Protein AF-A0A523ZH17-F1 (afdb_monomer_lite)

pLDDT: mean 76.17, std 12.64, range [36.97, 91.25]

Sequence (134 aa):
MILDIKPLEKNSLICIEVRRHRGCPIKLEDGCEVKPGDPVIKLHFNDAWIAERLQSSSGSGLRGFPLGLFYYFKDGLQLLATEVADGKYGSIVAVYGWTAFHAHARRLGFQVIDLPNTLRIKLARLHIAALMQS

Structure (mmCIF, N/CA/C/O backbone):
data_AF-A0A523ZH17-F1
#
_entry.id   AF-A0A523ZH17-F1
#
loop_
_atom_site.group_PDB
_atom_site.id
_atom_site.type_symbol
_atom_site.label_atom_id
_atom_site.label_alt_id
_atom_site.label_comp_id
_atom_site.label_asym_id
_atom_site.label_entity_id
_atom_site.label_seq_id
_atom_site.pdbx_PDB_ins_code
_atom_site.Cartn_x
_atom_site.Cartn_y
_atom_site.Cartn_z
_atom_site.occupancy
_atom_site.B_iso_or_equiv
_atom_site.auth_seq_id
_atom_site.auth_comp_id
_atom_site.auth_asym_id
_atom_site.auth_atom_id
_atom_site.pdbx_PDB_model_num
ATOM 1 N N . MET A 1 1 ? 7.456 -8.005 16.396 1.00 36.97 1 MET A N 1
ATOM 2 C CA . MET A 1 1 ? 7.462 -8.790 15.151 1.00 36.97 1 MET A CA 1
ATOM 3 C C . MET A 1 1 ? 7.391 -7.798 14.003 1.00 36.97 1 MET A C 1
ATOM 5 O O . MET A 1 1 ? 6.342 -7.201 13.800 1.00 36.97 1 MET A O 1
ATOM 9 N N . ILE A 1 2 ? 8.541 -7.486 13.410 1.00 40.88 2 ILE A N 1
ATOM 10 C CA . ILE A 1 2 ? 8.648 -6.648 12.210 1.00 40.88 2 ILE A CA 1
ATOM 11 C C . ILE A 1 2 ? 8.449 -7.631 11.062 1.00 40.88 2 ILE A C 1
ATOM 13 O O . ILE A 1 2 ? 9.197 -8.600 10.966 1.00 40.88 2 ILE A O 1
ATOM 17 N N . LEU A 1 3 ? 7.362 -7.476 10.316 1.00 53.88 3 LEU A N 1
ATOM 18 C CA . LEU A 1 3 ? 7.078 -8.329 9.171 1.00 53.88 3 LEU A CA 1
ATOM 19 C C . LEU A 1 3 ? 7.879 -7.781 7.992 1.00 53.88 3 LEU A C 1
ATOM 21 O O . LEU A 1 3 ? 7.892 -6.581 7.742 1.00 53.88 3 LEU A O 1
ATOM 25 N N . ASP A 1 4 ? 8.619 -8.685 7.366 1.00 69.62 4 ASP A N 1
ATOM 26 C CA . ASP A 1 4 ? 9.564 -8.440 6.284 1.00 69.62 4 ASP A CA 1
ATOM 27 C C . ASP A 1 4 ? 8.884 -7.726 5.102 1.00 69.62 4 ASP A C 1
ATOM 29 O O . ASP A 1 4 ? 7.763 -8.086 4.727 1.00 69.62 4 ASP A O 1
ATOM 33 N N . ILE A 1 5 ? 9.541 -6.710 4.533 1.00 78.50 5 ILE A N 1
ATOM 34 C CA . ILE A 1 5 ? 9.043 -6.018 3.338 1.00 78.50 5 ILE A CA 1
ATOM 35 C C . ILE A 1 5 ? 9.240 -6.977 2.170 1.00 78.50 5 ILE A C 1
ATOM 37 O O . ILE A 1 5 ? 10.373 -7.286 1.804 1.00 78.50 5 ILE A O 1
ATOM 41 N N . LYS A 1 6 ? 8.144 -7.448 1.576 1.00 82.75 6 LYS A N 1
ATOM 42 C CA . LYS A 1 6 ? 8.200 -8.426 0.487 1.00 82.75 6 LYS A CA 1
ATOM 43 C C . LYS A 1 6 ? 7.723 -7.808 -0.817 1.00 82.75 6 LYS A C 1
ATOM 45 O O . LYS A 1 6 ? 6.712 -7.104 -0.813 1.00 82.75 6 LYS A O 1
ATOM 50 N N . PRO A 1 7 ? 8.408 -8.064 -1.940 1.00 80.75 7 PRO A N 1
ATOM 51 C CA . PRO A 1 7 ? 7.870 -7.690 -3.235 1.00 80.75 7 PRO A CA 1
ATOM 52 C C . PRO A 1 7 ? 6.578 -8.482 -3.476 1.00 80.75 7 PRO A C 1
ATOM 54 O O . PRO A 1 7 ? 6.503 -9.661 -3.123 1.00 80.75 7 PRO A O 1
ATOM 57 N N . LEU A 1 8 ? 5.557 -7.831 -4.043 1.00 80.62 8 LEU A N 1
ATOM 58 C CA . LEU A 1 8 ? 4.270 -8.482 -4.320 1.00 80.62 8 LEU A CA 1
ATOM 59 C C . LEU A 1 8 ? 4.449 -9.688 -5.260 1.00 80.62 8 LEU A C 1
ATOM 61 O O . LEU A 1 8 ? 3.888 -10.755 -5.032 1.00 80.62 8 LEU A O 1
ATOM 65 N N . GLU A 1 9 ? 5.327 -9.525 -6.247 1.00 80.06 9 GLU A N 1
ATOM 66 C CA . GLU A 1 9 ? 5.881 -10.575 -7.100 1.00 80.06 9 GLU A CA 1
ATOM 67 C C . GLU A 1 9 ? 7.353 -10.286 -7.389 1.00 80.06 9 GLU A C 1
ATOM 69 O O . GLU A 1 9 ? 7.802 -9.148 -7.246 1.00 80.06 9 GLU A O 1
ATOM 74 N N . LYS A 1 10 ? 8.090 -11.289 -7.889 1.00 68.00 10 LYS A N 1
ATOM 75 C CA . LYS A 1 10 ? 9.523 -11.179 -8.228 1.00 68.00 10 LYS A CA 1
ATOM 76 C C . LYS A 1 10 ? 9.882 -9.937 -9.057 1.00 68.00 10 LYS A C 1
ATOM 78 O O . LYS A 1 10 ? 10.993 -9.446 -8.913 1.00 68.00 10 LYS A O 1
ATOM 83 N N . ASN A 1 11 ? 8.961 -9.430 -9.881 1.00 68.75 11 ASN A N 1
ATOM 84 C CA . ASN A 1 11 ? 9.194 -8.294 -10.775 1.00 68.75 11 ASN A CA 1
ATOM 85 C C . ASN A 1 11 ? 8.196 -7.136 -10.593 1.00 68.75 11 ASN A C 1
ATOM 87 O O . ASN A 1 11 ? 7.900 -6.417 -11.549 1.00 68.75 11 ASN A O 1
ATOM 91 N N . SER A 1 12 ? 7.665 -6.965 -9.380 1.00 75.56 12 SER A N 1
ATOM 92 C CA . SER A 1 12 ? 6.701 -5.908 -9.064 1.00 75.56 12 SER A CA 1
ATOM 93 C C . SER A 1 12 ? 7.360 -4.604 -8.605 1.00 75.56 12 SER A C 1
ATOM 95 O O . SER A 1 12 ? 8.270 -4.599 -7.773 1.00 75.56 12 SER A O 1
ATOM 97 N N . LEU A 1 13 ? 6.809 -3.483 -9.084 1.00 81.19 13 LEU A N 1
ATOM 98 C CA . LEU A 1 13 ? 7.112 -2.127 -8.606 1.00 81.19 13 LEU A CA 1
ATOM 99 C C . LEU A 1 13 ? 6.701 -1.923 -7.134 1.00 81.19 13 LEU A C 1
ATOM 101 O O . LEU A 1 13 ? 7.243 -1.054 -6.451 1.00 81.19 13 LEU A O 1
ATOM 105 N N . ILE A 1 14 ? 5.729 -2.704 -6.656 1.00 85.06 14 ILE A N 1
ATOM 106 C CA . ILE A 1 14 ? 5.153 -2.591 -5.317 1.00 85.06 14 ILE A CA 1
ATOM 107 C C . ILE A 1 14 ? 5.738 -3.664 -4.401 1.00 85.06 14 ILE A C 1
ATOM 109 O O . ILE A 1 14 ? 5.684 -4.862 -4.688 1.00 85.06 14 ILE A O 1
ATOM 113 N N . CYS A 1 15 ? 6.219 -3.212 -3.251 1.00 87.00 15 CYS A N 1
ATOM 114 C CA . CYS A 1 15 ? 6.488 -4.041 -2.092 1.00 87.00 15 CYS A CA 1
ATOM 115 C C . CYS A 1 15 ? 5.390 -3.841 -1.046 1.00 87.00 15 CYS A C 1
ATOM 117 O O . CYS A 1 15 ? 4.851 -2.744 -0.882 1.00 87.00 15 CYS A O 1
ATOM 119 N N . ILE A 1 16 ? 5.075 -4.906 -0.321 1.00 89.12 16 ILE A N 1
ATOM 120 C CA . ILE A 1 16 ? 4.067 -4.918 0.729 1.00 89.12 16 ILE A CA 1
ATOM 121 C C . ILE A 1 16 ? 4.693 -5.289 2.070 1.00 89.12 16 ILE A C 1
ATOM 123 O O . ILE A 1 16 ? 5.557 -6.159 2.173 1.00 89.12 16 ILE A O 1
ATOM 127 N N . GLU A 1 17 ? 4.219 -4.626 3.115 1.00 90.06 17 GLU A N 1
ATOM 128 C CA . GLU A 1 17 ? 4.535 -4.933 4.505 1.00 90.06 17 GLU A CA 1
ATOM 129 C C . GLU A 1 17 ? 3.208 -5.128 5.245 1.00 90.06 17 GLU A C 1
ATOM 131 O O . GLU A 1 17 ? 2.470 -4.169 5.488 1.00 90.06 17 GLU A O 1
ATOM 136 N N . VAL A 1 18 ? 2.871 -6.372 5.589 1.00 89.25 18 VAL A N 1
ATOM 137 C CA . VAL A 1 18 ? 1.704 -6.656 6.438 1.00 89.25 18 VAL A CA 1
ATOM 138 C C . VAL A 1 18 ? 2.080 -6.317 7.869 1.00 89.25 18 VAL A C 1
ATOM 140 O O . VAL A 1 18 ? 3.082 -6.804 8.371 1.00 89.25 18 VAL A O 1
ATOM 143 N N . ARG A 1 19 ? 1.298 -5.504 8.569 1.00 90.12 19 ARG A N 1
ATOM 144 C CA . ARG A 1 19 ? 1.607 -5.114 9.949 1.00 90.12 19 ARG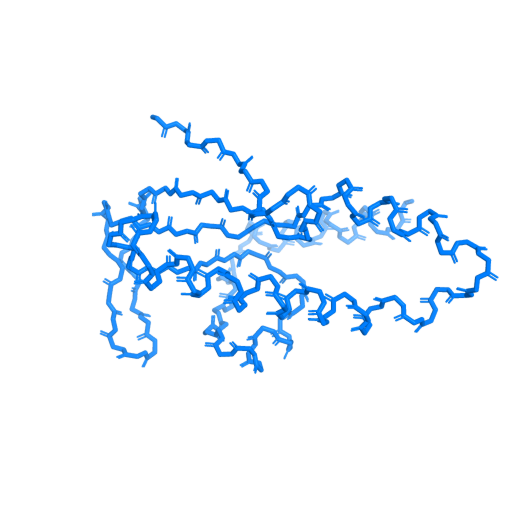 A CA 1
ATOM 145 C C . ARG A 1 19 ? 0.345 -4.812 10.732 1.00 90.12 19 ARG A C 1
ATOM 147 O O . ARG A 1 19 ? -0.726 -4.673 10.166 1.00 90.12 19 ARG A O 1
ATOM 154 N N . ARG A 1 20 ? 0.465 -4.687 12.052 1.00 89.62 20 ARG A N 1
ATOM 155 C CA . ARG A 1 20 ? -0.648 -4.218 12.887 1.00 89.62 20 ARG A CA 1
ATOM 156 C C . ARG A 1 20 ? -0.590 -2.709 13.039 1.00 89.62 20 ARG A C 1
ATOM 158 O O . ARG A 1 20 ? 0.482 -2.165 13.322 1.00 89.62 20 ARG A O 1
ATOM 165 N N . HIS A 1 21 ? -1.728 -2.045 12.877 1.00 88.44 21 HIS A N 1
ATOM 166 C CA . HIS A 1 21 ? -1.866 -0.624 13.158 1.00 88.44 21 HIS A CA 1
ATOM 167 C C . HIS A 1 21 ? -1.560 -0.363 14.634 1.00 88.44 21 HIS A C 1
ATOM 169 O O . HIS A 1 21 ? -2.004 -1.094 15.513 1.00 88.44 21 HIS A O 1
ATOM 175 N N . ARG A 1 22 ? -0.753 0.656 14.920 1.00 83.81 22 ARG A N 1
ATOM 176 C CA . ARG A 1 22 ? -0.366 1.039 16.293 1.00 83.81 22 ARG A CA 1
ATOM 177 C C . ARG A 1 22 ? -0.661 2.505 16.602 1.00 83.81 22 ARG A C 1
ATOM 179 O O . ARG A 1 22 ? -0.349 2.965 17.694 1.00 83.81 22 ARG A O 1
ATOM 186 N N . GLY A 1 23 ? -1.176 3.248 15.623 1.00 81.19 23 GLY A N 1
ATOM 187 C CA . GLY A 1 23 ? -1.494 4.664 15.775 1.00 81.19 23 GLY A CA 1
ATOM 188 C C . GLY A 1 23 ? -2.894 4.882 16.336 1.00 81.19 23 GLY A C 1
ATOM 189 O O . GLY A 1 23 ? -3.601 3.931 16.659 1.00 81.19 23 GLY A O 1
ATOM 190 N N . CYS A 1 24 ? -3.301 6.147 16.409 1.00 83.50 24 CYS A N 1
ATOM 191 C CA . CYS A 1 24 ? -4.679 6.509 16.729 1.00 83.50 24 CYS A CA 1
ATOM 192 C C . CYS A 1 24 ? -5.660 5.895 15.715 1.00 83.50 24 CYS A C 1
ATOM 194 O O . CYS A 1 24 ? -5.264 5.684 14.563 1.00 83.50 24 CYS A O 1
ATOM 196 N N . PRO A 1 25 ? -6.919 5.635 16.107 1.00 86.44 25 PRO A N 1
ATOM 197 C CA . PRO A 1 25 ? -7.946 5.198 15.174 1.00 86.44 25 PRO A CA 1
ATOM 198 C C . PRO A 1 25 ? -8.069 6.149 13.980 1.00 86.44 25 PRO A C 1
ATOM 200 O O . PRO A 1 25 ? -8.037 7.370 14.153 1.00 86.44 25 PRO A O 1
ATOM 203 N N . ILE A 1 26 ? -8.188 5.591 12.777 1.00 86.25 26 ILE A N 1
ATOM 204 C CA . ILE A 1 26 ? -8.337 6.358 11.536 1.00 86.25 26 ILE A CA 1
ATOM 205 C C . ILE A 1 26 ? -9.692 6.011 10.936 1.00 86.25 26 ILE A C 1
ATOM 207 O O . ILE A 1 26 ? -9.943 4.849 10.625 1.00 86.25 26 ILE A O 1
ATOM 211 N N . LYS A 1 27 ? -10.550 7.019 10.760 1.00 87.19 27 LYS A N 1
ATOM 212 C CA . LYS A 1 27 ? -11.804 6.871 10.018 1.00 87.19 27 LYS A CA 1
ATOM 213 C C . LYS A 1 27 ? -11.549 7.083 8.534 1.00 87.19 27 LYS A C 1
ATOM 215 O O . LYS A 1 27 ? -10.984 8.105 8.141 1.00 87.19 27 LYS A O 1
ATOM 220 N N . LEU A 1 28 ? -11.960 6.103 7.748 1.00 85.88 28 LEU A N 1
ATOM 221 C CA . LEU A 1 28 ? -11.895 6.115 6.300 1.00 85.88 28 LEU A CA 1
ATOM 222 C C . LEU A 1 28 ? -13.181 6.723 5.717 1.00 85.88 28 LEU A C 1
ATOM 224 O O . LEU A 1 28 ? -14.220 6.777 6.379 1.00 85.88 28 LEU A O 1
ATOM 228 N N . GLU A 1 29 ? -13.101 7.227 4.486 1.00 83.25 29 GLU A N 1
ATOM 229 C CA . GLU A 1 29 ? -14.226 7.867 3.783 1.00 83.25 29 GLU A CA 1
ATOM 230 C C . GLU A 1 29 ? -15.401 6.914 3.516 1.00 83.25 29 GLU A C 1
ATOM 232 O O . GLU A 1 29 ? -16.542 7.361 3.429 1.00 83.25 29 GLU A O 1
ATOM 237 N N . ASP A 1 30 ? -15.142 5.610 3.439 1.00 81.19 30 ASP A N 1
ATOM 238 C CA . ASP A 1 30 ? -16.149 4.552 3.291 1.00 81.19 30 ASP A CA 1
ATOM 239 C C . ASP A 1 30 ? -16.899 4.230 4.602 1.00 81.19 30 ASP A C 1
ATOM 241 O O . ASP A 1 30 ? -17.794 3.387 4.620 1.00 81.19 30 ASP A O 1
ATOM 245 N N . GLY A 1 31 ? -16.555 4.910 5.702 1.00 81.94 31 GLY A N 1
ATOM 246 C CA . GLY A 1 31 ? -17.116 4.677 7.030 1.00 81.94 31 GLY A CA 1
ATOM 247 C C . GLY A 1 31 ? -16.396 3.589 7.830 1.00 81.94 31 GLY A C 1
ATOM 248 O O . GLY A 1 31 ? -16.734 3.389 9.000 1.00 81.94 31 GLY A O 1
ATOM 249 N N . CYS A 1 32 ? -15.388 2.923 7.256 1.00 84.75 32 CYS A N 1
ATOM 250 C CA . CYS A 1 32 ? -14.549 1.979 7.984 1.00 84.75 32 CYS A CA 1
ATOM 251 C C . CYS A 1 32 ? -13.671 2.708 9.009 1.00 84.75 32 CYS A C 1
ATOM 253 O O . CYS A 1 32 ? -13.256 3.855 8.829 1.00 84.75 32 CYS A O 1
ATOM 255 N N . GLU A 1 33 ? -13.350 2.028 10.106 1.00 89.88 33 GLU A N 1
ATOM 256 C CA . GLU A 1 33 ? -12.456 2.549 11.137 1.00 89.88 33 GLU A CA 1
ATOM 257 C C . GLU A 1 33 ? -11.304 1.574 11.354 1.00 89.88 33 GLU A C 1
ATOM 259 O O . GLU A 1 33 ? -11.520 0.425 11.730 1.00 89.88 33 GLU A O 1
ATOM 264 N N . VAL A 1 34 ? -10.078 2.053 11.149 1.00 89.75 34 VAL A N 1
ATOM 265 C CA . VAL A 1 34 ? -8.856 1.299 11.431 1.00 89.75 34 VAL A CA 1
ATOM 266 C C . VAL A 1 34 ? -8.476 1.533 12.885 1.00 89.75 34 VAL A C 1
ATOM 268 O O . VAL A 1 34 ? -8.075 2.640 13.251 1.00 89.75 34 VAL A O 1
ATOM 271 N N . LYS A 1 35 ? -8.574 0.501 13.719 1.00 91.25 35 LYS A N 1
ATOM 272 C CA . LYS A 1 35 ? -8.299 0.556 15.157 1.00 91.25 35 LYS A CA 1
ATOM 273 C C . LYS A 1 35 ? -6.886 0.069 15.488 1.00 91.25 35 LYS A C 1
ATOM 275 O O . LYS A 1 35 ? -6.269 -0.672 14.720 1.00 91.25 35 LYS A O 1
ATOM 280 N N . PRO A 1 36 ? -6.325 0.483 16.638 1.00 90.88 36 PRO A N 1
ATOM 281 C CA . PRO A 1 36 ? -5.068 -0.073 17.119 1.00 90.88 36 PRO A CA 1
ATOM 282 C C . PRO A 1 36 ? -5.164 -1.601 17.239 1.00 90.88 36 PRO A C 1
ATOM 284 O O . PRO A 1 36 ? -6.059 -2.124 17.895 1.00 90.88 36 PRO A O 1
ATOM 287 N N . GLY A 1 37 ? -4.219 -2.312 16.631 1.00 87.81 37 GLY A N 1
ATOM 288 C CA . GLY A 1 37 ? -4.176 -3.772 16.577 1.00 87.81 37 GLY A CA 1
ATOM 289 C C . GLY A 1 37 ? -4.652 -4.366 15.253 1.00 87.81 37 GLY A C 1
ATOM 290 O O . GLY A 1 37 ? -4.255 -5.495 14.951 1.00 87.81 37 GLY A O 1
ATOM 291 N N . ASP A 1 38 ? -5.399 -3.609 14.447 1.00 90.75 38 ASP A N 1
ATOM 292 C CA . ASP A 1 38 ? -5.948 -4.107 13.188 1.00 90.75 38 ASP A CA 1
ATOM 293 C C . ASP A 1 3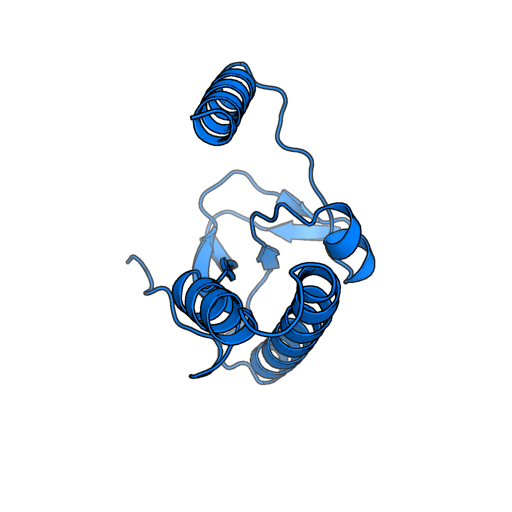8 ? -4.842 -4.419 12.174 1.00 90.75 38 ASP A C 1
ATOM 295 O O . ASP A 1 38 ? -3.856 -3.675 12.072 1.00 90.75 38 ASP A O 1
ATOM 299 N N . PRO A 1 39 ? -4.963 -5.522 11.420 1.00 90.62 39 PRO A N 1
ATOM 300 C CA . PRO A 1 39 ? -4.018 -5.854 10.370 1.00 90.62 39 PRO A CA 1
ATOM 301 C C . PRO A 1 39 ? -4.196 -4.903 9.179 1.00 90.62 39 PRO A C 1
ATOM 303 O O . PRO A 1 39 ? -5.283 -4.741 8.626 1.00 90.62 39 PRO A O 1
ATOM 306 N N . VAL A 1 40 ? -3.098 -4.279 8.776 1.00 91.00 40 VAL A N 1
ATOM 307 C CA . VAL A 1 40 ? -3.023 -3.321 7.676 1.00 91.00 40 VAL A CA 1
ATOM 308 C C . VAL A 1 40 ? -1.866 -3.679 6.755 1.00 91.00 40 VAL A C 1
ATOM 310 O O . VAL A 1 40 ? -0.838 -4.195 7.201 1.00 91.00 40 VAL A O 1
ATOM 313 N N . ILE A 1 41 ? -2.007 -3.371 5.472 1.00 90.31 41 ILE A N 1
ATOM 314 C CA . ILE A 1 41 ? -0.916 -3.486 4.504 1.00 90.31 41 ILE A CA 1
ATOM 315 C C . ILE A 1 41 ? -0.329 -2.105 4.275 1.00 90.31 41 ILE A C 1
ATOM 317 O O . ILE A 1 41 ? -1.037 -1.161 3.924 1.00 90.31 41 ILE A O 1
ATOM 321 N N . LYS A 1 42 ? 0.983 -1.995 4.449 1.00 90.12 42 LYS A N 1
ATOM 322 C CA . LYS A 1 42 ? 1.734 -0.814 4.061 1.00 90.12 42 LYS A CA 1
ATOM 323 C C . LYS A 1 42 ? 2.379 -1.039 2.695 1.00 90.12 42 LYS A C 1
ATOM 325 O O . LYS A 1 42 ? 3.103 -2.012 2.498 1.00 90.12 42 LYS A O 1
ATOM 330 N N . LEU A 1 43 ? 2.118 -0.123 1.772 1.00 89.62 43 LEU A N 1
ATOM 331 C CA . LEU A 1 43 ? 2.703 -0.099 0.439 1.00 89.62 43 LEU A CA 1
ATOM 332 C C . LEU A 1 43 ? 4.055 0.606 0.455 1.00 89.62 43 LEU A C 1
ATOM 334 O O . LEU A 1 43 ? 4.224 1.668 1.061 1.00 89.62 43 LEU A O 1
ATOM 338 N N . HIS A 1 44 ? 4.989 0.011 -0.268 1.00 85.06 44 HIS A N 1
ATOM 339 C CA . HIS A 1 44 ? 6.333 0.502 -0.508 1.00 85.06 44 HIS A CA 1
ATOM 340 C C . HIS A 1 44 ? 6.631 0.450 -2.005 1.00 85.06 44 HIS A C 1
ATOM 342 O O . HIS A 1 44 ? 6.159 -0.443 -2.707 1.00 85.06 44 HIS A O 1
ATOM 348 N N . PHE A 1 45 ? 7.437 1.390 -2.489 1.00 82.06 45 PHE A N 1
ATOM 349 C CA . PHE A 1 45 ? 8.011 1.294 -3.824 1.00 82.06 45 PHE A CA 1
ATOM 350 C C . PHE A 1 45 ? 9.290 0.463 -3.776 1.00 82.06 45 PHE A C 1
ATOM 352 O O . PHE A 1 45 ? 10.060 0.538 -2.819 1.00 82.06 45 PHE A O 1
ATOM 359 N N . ASN A 1 46 ? 9.490 -0.361 -4.799 1.00 81.62 46 ASN A N 1
ATOM 360 C CA . ASN A 1 46 ? 10.707 -1.133 -4.966 1.00 81.62 46 ASN A CA 1
ATOM 361 C C . ASN A 1 46 ? 11.773 -0.263 -5.644 1.00 81.62 46 ASN A C 1
ATOM 363 O O . ASN A 1 46 ? 11.844 -0.197 -6.872 1.00 81.62 46 ASN A O 1
ATOM 367 N N . ASP A 1 47 ? 12.596 0.406 -4.837 1.00 76.19 47 ASP A N 1
ATOM 368 C CA . ASP A 1 47 ? 13.644 1.309 -5.326 1.00 76.19 47 ASP A CA 1
ATOM 369 C C . ASP A 1 47 ? 14.634 0.601 -6.264 1.00 76.19 47 ASP A C 1
ATOM 371 O O . ASP A 1 47 ? 15.082 1.194 -7.245 1.00 76.19 47 ASP A O 1
ATOM 375 N N . ALA A 1 48 ? 14.924 -0.685 -6.022 1.00 76.19 48 ALA A N 1
ATOM 376 C CA . ALA A 1 48 ? 15.800 -1.480 -6.882 1.00 76.19 48 ALA A CA 1
ATOM 377 C C . ALA A 1 48 ? 15.187 -1.699 -8.275 1.00 76.19 48 ALA A C 1
ATOM 379 O O . ALA A 1 48 ? 15.864 -1.496 -9.282 1.00 76.19 48 ALA A O 1
ATOM 380 N N . TRP A 1 49 ? 13.893 -2.030 -8.343 1.00 80.81 49 TRP A N 1
ATOM 381 C CA . TRP A 1 49 ? 13.168 -2.174 -9.613 1.00 80.81 49 TRP A CA 1
ATOM 382 C C . TRP A 1 49 ? 13.103 -0.847 -10.380 1.00 80.81 49 TRP A C 1
ATOM 384 O O . TRP A 1 49 ? 13.295 -0.807 -11.596 1.00 80.81 49 TRP A O 1
ATOM 394 N N . ILE A 1 50 ? 12.862 0.263 -9.670 1.00 75.69 50 ILE A N 1
ATOM 395 C CA . ILE A 1 50 ? 12.829 1.603 -10.272 1.00 75.69 50 ILE A CA 1
ATOM 396 C C . ILE A 1 50 ? 14.205 1.961 -10.840 1.00 75.69 50 ILE A C 1
ATOM 398 O O . ILE A 1 50 ? 14.290 2.406 -11.986 1.00 75.69 50 ILE A O 1
ATOM 402 N N . ALA A 1 51 ? 15.274 1.747 -10.068 1.00 73.56 51 ALA A N 1
ATOM 403 C CA . ALA A 1 51 ? 16.639 2.047 -1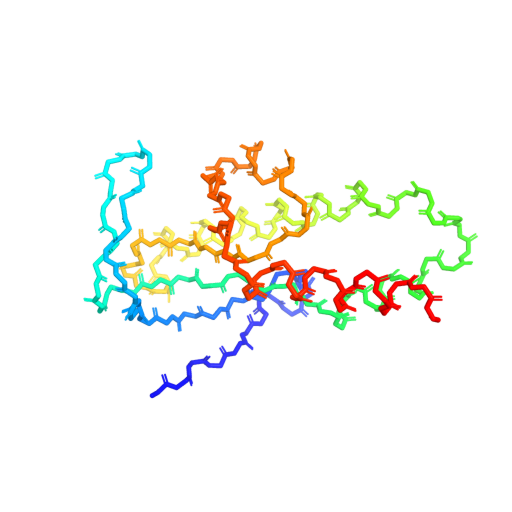0.483 1.00 73.56 51 ALA A CA 1
ATOM 404 C C . ALA A 1 51 ? 17.066 1.218 -11.704 1.00 73.56 51 ALA A C 1
ATOM 406 O O . ALA A 1 51 ? 17.633 1.773 -12.646 1.00 73.56 51 ALA A O 1
ATOM 407 N N . GLU A 1 52 ? 16.751 -0.079 -11.731 1.00 76.25 52 GLU A N 1
ATOM 408 C CA . GLU A 1 52 ? 17.036 -0.971 -12.862 1.00 76.25 52 GLU A CA 1
ATOM 409 C C . GLU A 1 52 ? 16.320 -0.514 -14.144 1.00 76.25 52 GLU A C 1
ATOM 411 O O . GLU A 1 52 ? 16.926 -0.408 -15.216 1.00 76.25 52 GLU A O 1
ATOM 416 N N . ARG A 1 53 ? 15.028 -0.180 -14.045 1.00 72.62 53 ARG A N 1
ATOM 417 C CA . ARG A 1 53 ? 14.232 0.284 -15.190 1.00 72.62 53 ARG A CA 1
ATOM 418 C C . ARG A 1 53 ? 14.662 1.660 -15.687 1.00 72.62 53 ARG A C 1
ATOM 420 O O . ARG A 1 53 ? 14.603 1.907 -16.893 1.00 72.62 53 ARG A O 1
ATOM 427 N N . LEU A 1 54 ? 15.113 2.535 -14.791 1.00 68.38 54 LEU A N 1
ATOM 428 C CA . LEU A 1 54 ? 15.646 3.844 -15.155 1.00 68.38 54 LEU A CA 1
ATOM 429 C C . LEU A 1 54 ? 16.984 3.711 -15.901 1.00 68.38 54 LEU A C 1
ATOM 431 O O . LEU A 1 54 ? 17.155 4.332 -16.947 1.00 68.38 54 LEU A O 1
ATOM 435 N N . GLN A 1 55 ? 17.884 2.839 -15.432 1.00 65.38 55 GLN A N 1
ATOM 436 C CA . GLN A 1 55 ? 19.164 2.547 -16.095 1.00 65.38 55 GLN A CA 1
ATOM 437 C C . GLN A 1 55 ? 18.976 1.884 -17.467 1.00 65.38 55 GLN A C 1
ATOM 439 O O . GLN A 1 55 ? 19.644 2.251 -18.435 1.00 65.38 55 GLN A O 1
ATOM 444 N N . SER A 1 56 ? 18.009 0.972 -17.584 1.00 60.16 56 SER A N 1
ATOM 445 C CA . SER A 1 56 ? 17.684 0.281 -18.842 1.00 60.16 56 SER A CA 1
ATOM 446 C C . SER A 1 56 ? 17.055 1.199 -19.902 1.00 60.16 56 SER A C 1
ATOM 448 O O . SER A 1 56 ? 17.056 0.869 -21.085 1.00 60.16 56 SER A O 1
ATOM 450 N N . SER A 1 57 ? 16.529 2.362 -19.502 1.00 57.25 57 SER A N 1
ATOM 451 C CA . SER A 1 57 ? 15.862 3.325 -20.395 1.00 57.25 57 SER A CA 1
ATOM 452 C C . SER A 1 57 ? 16.814 4.369 -21.003 1.00 57.25 57 SER A C 1
ATOM 454 O O . SER A 1 57 ? 16.367 5.272 -21.708 1.00 57.25 57 SER A O 1
ATOM 456 N N . SER A 1 58 ? 18.127 4.247 -20.778 1.00 52.12 58 SER A N 1
ATOM 457 C CA . SER A 1 58 ? 19.151 5.230 -21.180 1.00 52.12 58 SER A CA 1
ATOM 458 C C . SER A 1 58 ? 19.291 5.460 -22.701 1.00 52.12 58 SER A C 1
ATOM 460 O O . SER A 1 58 ? 20.023 6.356 -23.110 1.00 52.12 58 SER A O 1
ATOM 462 N N . GLY A 1 59 ? 18.589 4.696 -23.549 1.00 50.97 59 GLY A N 1
ATOM 463 C CA . GLY A 1 59 ? 18.599 4.852 -25.012 1.00 50.97 59 GLY A CA 1
ATOM 464 C C . GLY A 1 59 ? 17.463 5.703 -25.603 1.00 50.97 59 GLY A C 1
ATOM 465 O O . GLY A 1 59 ? 17.598 6.204 -26.716 1.00 50.97 59 GLY A O 1
ATOM 466 N N . SER A 1 60 ? 16.353 5.914 -24.887 1.00 45.12 60 SER A N 1
ATOM 467 C CA . SER A 1 60 ? 15.242 6.752 -25.362 1.00 45.12 60 SER A CA 1
ATOM 468 C C . SER A 1 60 ? 14.730 7.622 -24.220 1.00 45.12 60 SER A C 1
ATOM 470 O O . SER A 1 60 ? 14.193 7.104 -23.247 1.00 45.12 60 SER A O 1
ATOM 472 N N . GLY A 1 61 ? 14.936 8.933 -24.356 1.00 44.47 61 GLY A N 1
ATOM 473 C CA . GLY A 1 61 ? 14.727 9.991 -23.365 1.00 44.47 61 GLY A CA 1
ATOM 474 C C . GLY A 1 61 ? 13.748 9.728 -22.213 1.00 44.47 61 GLY A C 1
ATOM 475 O O . GLY A 1 61 ? 12.626 9.266 -22.407 1.00 44.47 61 GLY A O 1
ATOM 476 N N . LEU A 1 62 ? 14.152 10.206 -21.030 1.00 48.22 62 LEU A N 1
ATOM 477 C CA . LEU A 1 62 ? 13.434 10.349 -19.747 1.00 48.22 62 LEU A CA 1
ATOM 478 C C . LEU A 1 62 ? 11.953 10.816 -19.798 1.00 48.22 62 LEU A C 1
ATOM 480 O O . LEU A 1 62 ? 11.299 10.906 -18.763 1.00 48.22 62 LEU A O 1
ATOM 484 N N . ARG A 1 63 ? 11.398 11.138 -20.970 1.00 46.97 63 ARG A N 1
ATOM 485 C CA . ARG A 1 63 ? 10.069 11.729 -21.172 1.00 46.97 63 ARG A CA 1
ATOM 486 C C . ARG A 1 63 ? 8.893 10.752 -21.014 1.00 46.97 63 ARG A C 1
ATOM 488 O O . ARG A 1 63 ? 7.788 11.217 -20.763 1.00 46.97 63 ARG A O 1
ATOM 495 N N . GLY A 1 64 ? 9.098 9.437 -21.148 1.00 48.88 64 GLY A N 1
ATOM 496 C CA . GLY A 1 64 ? 8.017 8.428 -21.095 1.00 48.88 64 GLY A CA 1
ATOM 497 C C . GLY A 1 64 ? 7.866 7.670 -19.766 1.00 48.88 64 GLY A C 1
ATOM 498 O O . GLY A 1 64 ? 6.828 7.060 -19.509 1.00 48.88 64 GLY A O 1
ATOM 499 N N . PHE A 1 65 ? 8.880 7.728 -18.900 1.00 55.41 65 PHE A N 1
ATOM 500 C CA . PHE A 1 65 ? 8.962 6.939 -17.667 1.00 55.41 65 PHE A CA 1
ATOM 501 C C . PHE A 1 65 ? 7.842 7.193 -16.629 1.00 55.41 65 PHE A C 1
ATOM 503 O O . PHE A 1 65 ? 7.322 6.214 -16.088 1.00 55.41 65 PHE A O 1
ATOM 510 N N . PRO A 1 66 ? 7.394 8.441 -16.353 1.00 56.25 66 PRO A N 1
ATOM 511 C CA . PRO A 1 66 ? 6.417 8.671 -15.283 1.00 56.25 66 PRO A CA 1
ATOM 512 C C . PRO A 1 66 ? 5.018 8.122 -15.604 1.00 56.25 66 PRO A C 1
ATOM 514 O O . PRO A 1 66 ? 4.310 7.690 -14.697 1.00 56.25 66 PRO A O 1
ATOM 517 N N . LEU A 1 67 ? 4.624 8.092 -16.883 1.00 59.47 67 LEU A N 1
ATOM 518 C CA . LEU A 1 67 ? 3.350 7.504 -17.313 1.00 59.47 67 LEU A CA 1
ATOM 519 C C . LEU A 1 67 ? 3.385 5.976 -17.248 1.00 59.47 67 LEU A C 1
ATOM 521 O O . LEU A 1 67 ? 2.432 5.371 -16.766 1.00 59.47 67 LEU A O 1
ATOM 525 N N . GLY A 1 68 ? 4.486 5.353 -17.680 1.00 65.88 68 GLY A N 1
ATOM 526 C CA . GLY A 1 68 ? 4.662 3.901 -17.584 1.00 65.88 68 GLY A CA 1
ATOM 527 C C . GLY A 1 68 ? 4.586 3.406 -16.139 1.00 65.88 68 GLY A C 1
ATOM 528 O O . GLY A 1 68 ? 3.902 2.424 -15.861 1.00 65.88 68 GLY A O 1
ATOM 529 N N . LEU A 1 69 ? 5.209 4.135 -15.207 1.00 72.19 69 LEU A N 1
ATOM 530 C CA . LEU A 1 69 ? 5.201 3.812 -13.778 1.00 72.19 69 LEU A CA 1
ATOM 531 C C . LEU A 1 69 ? 3.779 3.718 -13.200 1.00 72.19 69 LEU A C 1
ATOM 533 O O . LEU A 1 69 ? 3.506 2.846 -12.379 1.00 72.19 69 LEU A O 1
ATOM 537 N N . PHE A 1 70 ? 2.864 4.580 -13.656 1.00 74.69 70 PHE A N 1
ATOM 538 C CA . PHE A 1 70 ? 1.463 4.542 -13.236 1.00 74.69 70 PHE A CA 1
ATOM 539 C C . PHE A 1 70 ? 0.767 3.239 -13.647 1.00 74.69 70 PHE A C 1
ATOM 541 O O . PHE A 1 70 ? 0.024 2.683 -12.841 1.00 74.69 70 PHE A O 1
ATOM 548 N N . TYR A 1 71 ? 1.019 2.733 -14.859 1.00 77.62 71 TYR A N 1
ATOM 549 C CA . TYR A 1 71 ? 0.451 1.458 -15.308 1.00 77.62 71 TYR A CA 1
ATOM 550 C C . TYR A 1 71 ? 0.986 0.290 -14.478 1.00 77.62 71 TYR A C 1
ATOM 552 O O . TYR A 1 71 ? 0.192 -0.455 -13.919 1.00 77.62 71 TYR A O 1
ATOM 560 N N . TYR A 1 72 ? 2.306 0.209 -14.271 1.00 78.31 72 TYR A N 1
ATOM 561 C CA . TYR A 1 72 ? 2.896 -0.826 -13.411 1.00 78.31 72 TYR A CA 1
ATOM 562 C C . TYR A 1 72 ? 2.374 -0.765 -11.970 1.00 78.31 72 TYR A C 1
ATOM 564 O O . TYR A 1 72 ? 2.177 -1.794 -11.327 1.00 78.31 72 TYR A O 1
ATOM 572 N N . PHE A 1 73 ? 2.134 0.442 -11.454 1.00 81.00 73 PHE A N 1
ATOM 573 C CA . PHE A 1 73 ? 1.552 0.619 -10.130 1.00 81.00 73 PHE A CA 1
ATOM 574 C C . PHE A 1 73 ? 0.087 0.171 -10.090 1.00 81.00 73 PHE A C 1
ATOM 576 O O . PHE A 1 73 ? -0.314 -0.530 -9.167 1.00 81.00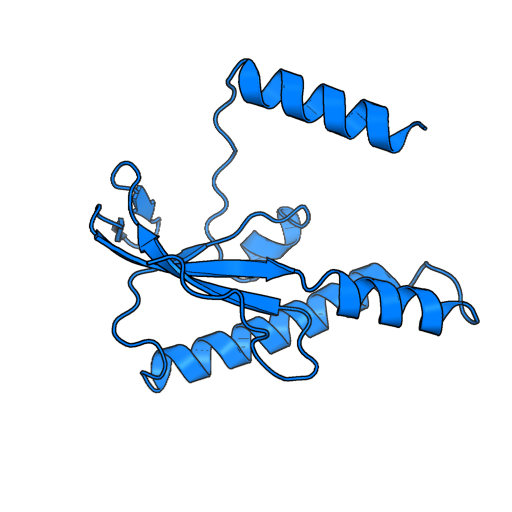 73 PHE A O 1
ATOM 583 N N . LYS A 1 74 ? -0.712 0.527 -11.101 1.00 82.44 74 LYS A N 1
ATOM 584 C CA . LYS A 1 74 ? -2.104 0.084 -11.223 1.00 82.44 74 LYS A CA 1
ATOM 585 C C . LYS A 1 74 ? -2.196 -1.442 -11.302 1.00 82.44 74 LYS A C 1
ATOM 587 O O . LYS A 1 74 ? -2.994 -2.020 -10.571 1.00 82.44 74 LYS A O 1
ATOM 592 N N . ASP A 1 75 ? -1.374 -2.077 -12.131 1.00 84.56 75 ASP A N 1
ATOM 593 C CA . ASP A 1 75 ? -1.366 -3.532 -12.302 1.00 84.56 75 ASP A CA 1
ATOM 594 C C . ASP A 1 75 ? -0.975 -4.230 -10.990 1.00 84.56 75 ASP A C 1
ATOM 596 O O . ASP A 1 75 ? -1.647 -5.161 -10.548 1.00 84.56 75 ASP A O 1
ATOM 600 N N . GLY A 1 76 ? 0.039 -3.707 -10.288 1.00 85.12 76 GLY A N 1
ATOM 601 C CA . GLY A 1 76 ? 0.414 -4.199 -8.962 1.00 85.12 76 GLY A CA 1
ATOM 602 C C . GLY A 1 76 ? -0.704 -4.046 -7.924 1.00 85.12 76 GLY A C 1
ATOM 603 O O . GLY A 1 76 ? -0.914 -4.934 -7.102 1.00 85.12 76 GLY A O 1
ATOM 604 N N . LEU A 1 77 ? -1.470 -2.953 -7.963 1.00 86.19 77 LEU A N 1
ATOM 605 C CA . LEU A 1 77 ? -2.624 -2.773 -7.080 1.00 86.19 77 LEU A CA 1
ATOM 606 C C . LEU A 1 77 ? -3.774 -3.730 -7.407 1.00 86.19 77 LEU A C 1
ATOM 608 O O . LEU A 1 77 ? -4.428 -4.215 -6.488 1.00 86.19 77 LEU A O 1
ATOM 612 N N . GLN A 1 78 ? -4.022 -4.016 -8.686 1.00 87.62 78 GLN A N 1
ATOM 613 C CA . GLN A 1 78 ? -5.037 -4.990 -9.101 1.00 87.62 78 GLN A CA 1
ATOM 614 C C . GLN A 1 78 ? -4.670 -6.405 -8.648 1.00 87.62 78 GLN A C 1
ATOM 616 O O . GLN A 1 78 ? -5.523 -7.132 -8.132 1.00 87.62 78 GLN A O 1
ATOM 621 N N . LEU A 1 79 ? -3.394 -6.772 -8.772 1.00 88.50 79 LEU A N 1
ATOM 622 C CA . LEU A 1 79 ? -2.894 -8.033 -8.241 1.00 88.50 79 LEU A CA 1
ATOM 623 C C . LEU A 1 79 ? -3.053 -8.087 -6.719 1.00 88.50 79 LEU A C 1
ATOM 625 O O . LEU A 1 79 ? -3.584 -9.058 -6.189 1.00 88.50 79 LEU A O 1
ATOM 629 N N . LEU A 1 80 ? -2.670 -7.020 -6.013 1.00 87.94 80 LEU A N 1
ATOM 630 C CA . LEU A 1 80 ? -2.838 -6.946 -4.564 1.00 87.94 80 LEU A CA 1
ATOM 631 C C . LEU A 1 80 ? -4.307 -7.090 -4.150 1.00 87.94 80 LEU A C 1
ATOM 633 O O . LEU A 1 80 ? -4.596 -7.801 -3.193 1.00 87.94 80 LEU A O 1
ATOM 637 N N . ALA A 1 81 ? -5.229 -6.441 -4.863 1.00 87.31 81 ALA A N 1
ATOM 638 C CA . ALA A 1 81 ? -6.659 -6.553 -4.594 1.00 87.31 81 ALA A CA 1
ATOM 639 C C . ALA A 1 81 ? -7.154 -7.999 -4.741 1.00 87.31 81 ALA A C 1
ATOM 641 O O . ALA A 1 81 ? -7.918 -8.467 -3.900 1.00 87.31 81 ALA A O 1
ATOM 642 N N . THR A 1 82 ? -6.668 -8.712 -5.761 1.00 88.94 82 THR A N 1
ATOM 643 C CA . THR A 1 82 ? -6.985 -10.131 -5.987 1.00 88.94 82 THR A CA 1
ATOM 644 C C . THR A 1 82 ? -6.457 -10.996 -4.843 1.00 88.94 82 THR A C 1
ATOM 646 O O . THR A 1 82 ? -7.211 -11.732 -4.223 1.00 88.94 82 THR A O 1
ATOM 649 N N . GLU A 1 83 ? -5.191 -10.826 -4.469 1.00 89.50 83 GLU A N 1
ATOM 650 C CA . GLU A 1 83 ? -4.547 -11.598 -3.397 1.00 89.50 83 GLU A CA 1
ATOM 651 C C . GLU A 1 83 ? -5.170 -11.342 -2.011 1.00 89.50 83 GLU A C 1
ATOM 653 O O . GLU A 1 83 ? -5.211 -12.225 -1.151 1.00 89.50 83 GLU A O 1
ATOM 658 N N . VAL A 1 84 ? -5.665 -10.123 -1.773 1.00 87.50 84 VAL A N 1
ATOM 659 C CA . VAL A 1 84 ? -6.438 -9.791 -0.569 1.00 87.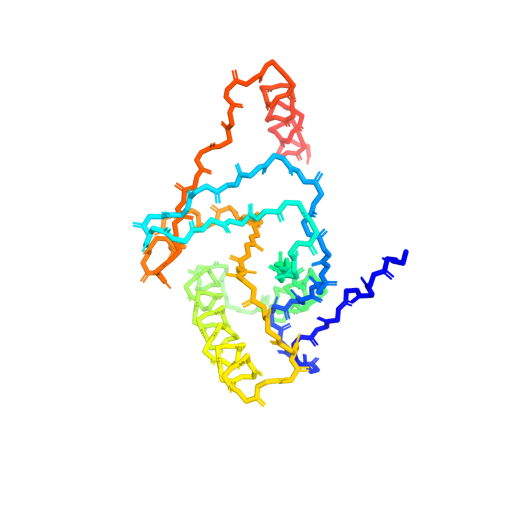50 84 VAL A CA 1
ATOM 660 C C . VAL A 1 84 ? -7.813 -10.459 -0.605 1.00 87.50 84 VAL A C 1
ATOM 662 O O . VAL A 1 84 ? -8.220 -11.021 0.410 1.00 87.50 84 VAL A O 1
ATOM 665 N N . ALA A 1 85 ? -8.507 -10.437 -1.748 1.00 87.12 85 ALA A N 1
ATOM 666 C CA . ALA A 1 85 ? -9.804 -11.097 -1.914 1.00 87.12 85 ALA A CA 1
ATOM 667 C C . ALA A 1 85 ? -9.707 -12.625 -1.753 1.00 87.12 85 ALA A C 1
ATOM 669 O O . ALA A 1 85 ? -10.583 -13.232 -1.140 1.00 87.12 85 ALA A O 1
ATOM 670 N N . ASP A 1 86 ? -8.601 -13.219 -2.203 1.00 88.62 86 ASP A N 1
ATOM 671 C CA . ASP A 1 86 ? -8.282 -14.642 -2.037 1.00 88.62 86 ASP A CA 1
ATOM 672 C C . ASP A 1 86 ? -7.850 -14.998 -0.600 1.00 88.62 86 ASP A C 1
ATOM 674 O O . ASP A 1 86 ? -7.622 -16.162 -0.268 1.00 88.62 86 ASP A O 1
ATOM 678 N N . GLY A 1 87 ? -7.732 -14.005 0.288 1.00 85.56 87 GLY A N 1
ATOM 679 C CA . GLY A 1 87 ? -7.442 -14.210 1.705 1.00 85.56 87 GLY A CA 1
ATOM 680 C C . GLY A 1 87 ? -5.977 -14.515 2.023 1.00 85.56 87 GLY A C 1
ATOM 681 O O . GLY A 1 87 ? -5.670 -14.869 3.164 1.00 85.56 87 GLY A O 1
ATOM 682 N N . LYS A 1 88 ? -5.044 -14.329 1.077 1.00 85.81 88 LYS A N 1
ATOM 683 C CA . LYS A 1 88 ? -3.604 -14.618 1.259 1.00 85.81 88 LYS A CA 1
ATOM 684 C C . LYS A 1 88 ? -2.976 -13.893 2.447 1.00 85.81 88 LYS A C 1
ATOM 686 O O . LYS A 1 88 ? -2.047 -14.404 3.071 1.00 85.81 88 LYS A O 1
ATOM 691 N N . TYR A 1 89 ? -3.478 -12.702 2.763 1.00 83.56 89 TYR A N 1
ATOM 692 C CA . TYR A 1 89 ? -2.986 -11.865 3.861 1.00 83.56 89 TYR A CA 1
ATOM 693 C C . TYR A 1 89 ? -3.903 -11.881 5.094 1.00 83.56 89 TYR A C 1
ATOM 695 O O . TYR A 1 89 ? -3.671 -11.135 6.047 1.00 83.56 89 TYR A O 1
ATOM 703 N N . GLY A 1 90 ? -4.927 -12.740 5.101 1.00 84.62 90 GLY A N 1
ATOM 704 C CA . GLY A 1 90 ? -5.974 -12.758 6.117 1.00 84.62 90 GLY A CA 1
ATOM 705 C C . GLY A 1 90 ? -6.930 -11.566 6.010 1.00 84.62 90 GLY A C 1
ATOM 706 O O . GLY A 1 90 ? -7.002 -10.888 4.987 1.00 84.62 90 GLY A O 1
ATOM 707 N N . SER A 1 91 ? -7.675 -11.306 7.087 1.00 86.25 91 SER A N 1
ATOM 708 C CA . SER A 1 91 ? -8.687 -10.243 7.145 1.00 86.25 91 SER A CA 1
ATOM 709 C C . SER A 1 91 ? -8.050 -8.863 7.332 1.00 86.25 91 SER A C 1
ATOM 711 O O . SER A 1 91 ? -8.096 -8.300 8.425 1.00 86.25 91 SER A O 1
ATOM 713 N N . ILE A 1 92 ? -7.423 -8.335 6.281 1.00 88.50 92 ILE A N 1
ATOM 714 C CA . ILE A 1 92 ? -6.839 -6.989 6.260 1.00 88.50 92 ILE A CA 1
ATOM 715 C C . ILE A 1 92 ? -7.944 -5.931 6.315 1.00 88.50 92 ILE A C 1
ATOM 717 O O . ILE A 1 92 ? -8.905 -5.992 5.557 1.00 88.50 92 ILE A O 1
ATOM 721 N N . VAL A 1 93 ? -7.777 -4.935 7.187 1.00 88.31 93 VAL A N 1
ATOM 722 C CA . VAL A 1 93 ? -8.751 -3.846 7.376 1.00 88.31 93 VAL A CA 1
ATOM 723 C C . VAL A 1 93 ? -8.479 -2.672 6.437 1.00 88.31 93 VAL A C 1
ATOM 725 O O . VAL A 1 93 ? -9.410 -2.024 5.975 1.00 88.31 93 VAL A O 1
ATOM 728 N N . ALA A 1 94 ? -7.208 -2.380 6.143 1.00 88.75 94 ALA A N 1
ATOM 729 C CA . ALA A 1 94 ? -6.850 -1.267 5.268 1.00 88.75 94 ALA A CA 1
ATOM 730 C C . ALA A 1 94 ? -5.496 -1.453 4.576 1.00 88.75 94 ALA A C 1
ATOM 732 O O . ALA A 1 94 ? -4.585 -2.105 5.097 1.00 88.75 94 ALA A O 1
ATOM 733 N N . VAL A 1 95 ? -5.352 -0.795 3.426 1.00 89.50 95 VAL A N 1
ATOM 734 C CA . VAL A 1 95 ? -4.094 -0.649 2.686 1.00 89.50 95 VAL A CA 1
ATOM 735 C C . VAL A 1 95 ? -3.714 0.829 2.663 1.00 89.50 95 VAL A C 1
ATOM 737 O O . VAL A 1 95 ? -4.538 1.675 2.327 1.00 89.50 95 VAL A O 1
ATOM 740 N N . TYR A 1 96 ? -2.473 1.165 3.010 1.00 88.50 96 TYR A N 1
ATOM 741 C CA . TYR A 1 96 ? -2.009 2.554 3.018 1.00 88.50 96 TYR A CA 1
ATOM 742 C C . TYR A 1 96 ? -0.535 2.664 2.614 1.00 88.50 96 TYR A C 1
ATOM 744 O O . TYR A 1 96 ? 0.210 1.693 2.662 1.00 88.50 96 TYR A O 1
ATOM 752 N N . GLY A 1 97 ? -0.075 3.853 2.237 1.00 84.75 97 GLY A N 1
ATOM 753 C CA . GLY A 1 97 ? 1.326 4.079 1.889 1.00 84.75 97 GLY A CA 1
ATOM 754 C C . GLY A 1 97 ? 1.651 5.558 1.740 1.00 84.75 97 GLY A C 1
ATOM 755 O O . GLY A 1 97 ? 0.755 6.398 1.668 1.00 84.75 97 GLY A O 1
ATOM 756 N N . TRP A 1 98 ? 2.943 5.873 1.687 1.00 78.56 98 TRP A N 1
ATOM 757 C CA . TRP A 1 98 ? 3.409 7.209 1.323 1.00 78.56 98 TRP A CA 1
ATOM 758 C C . TRP A 1 98 ? 3.767 7.229 -0.155 1.00 78.56 98 TRP A C 1
ATOM 760 O O . TRP A 1 98 ? 4.475 6.351 -0.638 1.00 78.56 98 TRP A O 1
ATOM 770 N N . THR A 1 99 ? 3.286 8.236 -0.876 1.00 71.75 99 THR A N 1
ATOM 771 C CA . THR A 1 99 ? 3.552 8.373 -2.306 1.00 71.75 99 THR A CA 1
ATOM 772 C C . THR A 1 99 ? 3.701 9.835 -2.678 1.00 71.75 99 THR A C 1
ATOM 774 O O . THR A 1 99 ? 2.926 10.662 -2.217 1.00 71.75 99 THR A O 1
ATOM 777 N N . ALA A 1 100 ? 4.672 10.149 -3.538 1.00 65.12 100 ALA A N 1
ATOM 778 C CA . ALA A 1 100 ? 4.778 11.463 -4.169 1.00 65.12 100 ALA A CA 1
ATOM 779 C C . ALA A 1 100 ? 3.705 11.665 -5.261 1.00 65.12 100 ALA A C 1
ATOM 781 O O . ALA A 1 100 ? 3.406 12.792 -5.653 1.00 65.12 100 ALA A O 1
ATOM 782 N N . PHE A 1 101 ? 3.070 10.584 -5.730 1.00 66.62 101 PHE A N 1
ATOM 783 C CA . PHE A 1 101 ? 2.061 10.593 -6.791 1.00 66.62 101 PHE A CA 1
ATOM 784 C C . PHE A 1 101 ? 0.643 10.847 -6.252 1.00 66.62 101 PHE A C 1
ATOM 786 O O . PHE A 1 101 ? -0.313 10.176 -6.645 1.00 66.62 101 PHE A O 1
ATOM 793 N N . HIS A 1 102 ? 0.489 11.831 -5.360 1.00 63.56 102 HIS A N 1
ATOM 794 C CA . HIS A 1 102 ? -0.779 12.140 -4.685 1.00 63.56 102 HIS A CA 1
ATOM 795 C C . HIS A 1 102 ? -1.958 12.343 -5.657 1.00 63.56 102 HIS A C 1
ATOM 797 O O . HIS A 1 102 ? -3.053 11.837 -5.417 1.00 63.56 102 HIS A O 1
ATOM 803 N N . ALA A 1 103 ? -1.727 13.010 -6.795 1.00 65.56 103 ALA A N 1
ATOM 804 C CA . ALA A 1 103 ? -2.759 13.248 -7.811 1.00 65.56 103 ALA A CA 1
ATOM 805 C C . ALA A 1 103 ? -3.272 11.956 -8.478 1.00 65.56 103 ALA A C 1
ATOM 807 O O . ALA A 1 103 ? -4.437 11.868 -8.860 1.00 65.56 103 ALA A O 1
ATOM 808 N N . HIS A 1 104 ? -2.414 10.943 -8.604 1.00 69.69 104 HIS A N 1
ATOM 809 C CA . HIS A 1 104 ? -2.755 9.670 -9.237 1.00 69.69 104 HIS A CA 1
ATOM 810 C C . HIS A 1 104 ? -3.356 8.679 -8.236 1.00 69.69 104 HIS A C 1
ATOM 812 O O . HIS A 1 104 ? -4.240 7.912 -8.608 1.00 69.69 104 HIS A O 1
ATOM 818 N N . ALA A 1 105 ? -2.954 8.746 -6.962 1.00 72.81 105 ALA A N 1
ATOM 819 C CA . ALA A 1 105 ? -3.505 7.912 -5.895 1.00 72.81 105 ALA A CA 1
ATOM 820 C C . ALA A 1 105 ? -5.025 8.090 -5.742 1.00 72.81 105 ALA A C 1
ATOM 822 O O . ALA A 1 105 ? -5.752 7.100 -5.688 1.00 72.81 105 ALA A O 1
ATOM 823 N N . ARG A 1 106 ? -5.528 9.334 -5.792 1.00 75.50 106 ARG A N 1
ATOM 824 C CA . ARG A 1 106 ? -6.977 9.598 -5.734 1.00 75.50 106 ARG A CA 1
ATOM 825 C C . ARG A 1 106 ? -7.734 8.955 -6.907 1.00 75.50 106 ARG A C 1
ATOM 827 O O . ARG A 1 106 ? -8.824 8.432 -6.718 1.00 75.50 106 ARG A O 1
ATOM 834 N N . ARG A 1 107 ? -7.148 8.934 -8.114 1.00 75.94 107 ARG A N 1
ATOM 835 C CA . ARG A 1 107 ? -7.754 8.284 -9.301 1.00 75.94 107 ARG A CA 1
ATOM 836 C C . ARG A 1 107 ? -7.785 6.756 -9.197 1.00 75.94 107 ARG A C 1
ATOM 838 O O . ARG A 1 107 ? -8.564 6.127 -9.901 1.00 75.94 107 ARG A O 1
ATOM 845 N N . LEU A 1 108 ? -6.948 6.177 -8.340 1.00 74.44 108 LEU A N 1
ATOM 846 C CA . LEU A 1 108 ? -6.887 4.740 -8.064 1.00 74.44 108 LEU A CA 1
ATOM 847 C C . LEU A 1 108 ? -7.824 4.320 -6.918 1.00 74.44 108 LEU A C 1
ATOM 849 O O . LEU A 1 108 ? -7.788 3.167 -6.507 1.00 74.44 108 LEU A O 1
ATOM 853 N N . GLY A 1 109 ? -8.64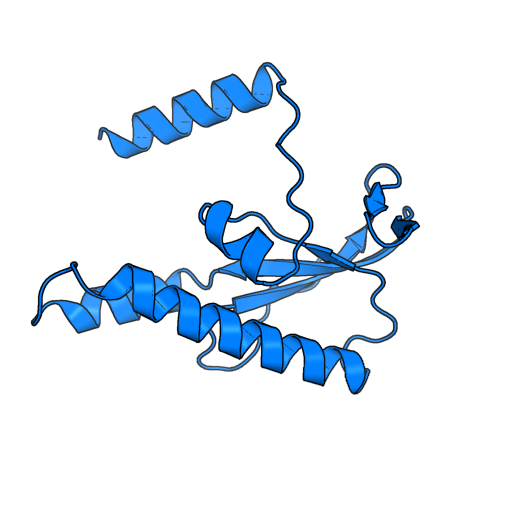9 5.241 -6.405 1.00 77.69 109 GLY A N 1
ATOM 854 C CA . GLY A 1 109 ? -9.608 4.964 -5.334 1.00 77.69 109 GLY A CA 1
ATOM 855 C C . GLY A 1 109 ? -9.034 5.085 -3.923 1.00 77.69 109 GLY A C 1
ATOM 856 O O . GLY A 1 109 ? -9.721 4.750 -2.966 1.00 77.69 109 GLY A O 1
ATOM 857 N N . PHE A 1 110 ? -7.800 5.578 -3.762 1.00 83.56 110 PHE A N 1
ATOM 858 C CA . PHE A 1 110 ? -7.260 5.852 -2.432 1.00 83.56 110 PHE A CA 1
ATOM 859 C C . PHE A 1 110 ? -7.824 7.149 -1.865 1.00 83.56 110 PHE A C 1
ATOM 861 O O . PHE A 1 110 ? -7.793 8.201 -2.515 1.00 83.56 110 PHE A O 1
ATOM 868 N N . GLN A 1 111 ? -8.203 7.096 -0.592 1.00 83.25 111 GLN A N 1
ATOM 869 C CA . GLN A 1 111 ? -8.340 8.289 0.223 1.00 83.25 111 GLN A CA 1
ATOM 870 C C . GLN A 1 111 ? -6.956 8.917 0.429 1.00 83.25 111 GLN A C 1
ATOM 872 O O . GLN A 1 111 ? -6.020 8.276 0.913 1.00 83.25 111 GLN A O 1
ATOM 877 N N . VAL A 1 112 ? -6.819 10.189 0.060 1.00 79.44 112 VAL A N 1
ATOM 878 C CA . VAL A 1 112 ? -5.573 10.944 0.231 1.00 79.44 112 VAL A CA 1
ATOM 879 C C . VAL A 1 112 ? -5.720 11.836 1.453 1.00 79.44 112 VAL A C 1
ATOM 881 O O . VAL A 1 112 ? -6.492 12.791 1.434 1.00 79.44 112 VAL A O 1
ATOM 884 N N . ILE A 1 113 ? -4.968 11.515 2.504 1.00 75.06 113 ILE A N 1
ATOM 885 C CA . ILE A 1 113 ? -4.914 12.303 3.734 1.00 75.06 113 ILE A CA 1
ATOM 886 C C . ILE A 1 113 ? -3.659 13.170 3.679 1.00 75.06 113 ILE A C 1
ATOM 888 O O . ILE A 1 113 ? -2.542 12.652 3.582 1.00 75.06 113 ILE A O 1
ATOM 892 N N . ASP A 1 114 ? -3.839 14.486 3.750 1.00 68.38 114 ASP A N 1
ATOM 893 C CA . ASP A 1 114 ? -2.711 15.403 3.839 1.00 68.38 114 ASP A CA 1
ATOM 894 C C . ASP A 1 114 ? -1.957 15.202 5.151 1.00 68.38 114 ASP A C 1
ATOM 896 O O . ASP A 1 114 ? -2.534 15.044 6.231 1.00 68.38 114 ASP A O 1
ATOM 900 N N . LEU A 1 115 ? -0.629 15.234 5.057 1.00 65.81 115 LEU A N 1
ATOM 901 C CA . LEU A 1 115 ? 0.217 15.169 6.236 1.00 65.81 115 LEU A CA 1
ATOM 902 C C . LEU A 1 115 ? -0.096 16.367 7.149 1.00 65.81 115 LEU A C 1
ATOM 904 O O . LEU A 1 115 ? -0.071 17.506 6.669 1.00 65.81 115 LEU A O 1
ATOM 908 N N . PRO A 1 116 ? -0.348 16.149 8.454 1.00 66.75 116 PRO A N 1
ATOM 909 C CA . PRO A 1 116 ? -0.699 17.232 9.361 1.00 66.75 116 PRO A CA 1
ATOM 910 C C . PRO A 1 116 ? 0.408 18.289 9.353 1.00 66.75 116 PRO A C 1
ATOM 912 O O . PRO A 1 116 ? 1.592 17.958 9.420 1.00 66.75 116 PRO A O 1
ATOM 915 N N . ASN A 1 117 ? 0.035 19.567 9.257 1.00 60.47 117 ASN A N 1
ATOM 916 C CA . ASN A 1 117 ? 0.965 20.687 9.069 1.00 60.47 117 ASN A CA 1
ATOM 917 C C . ASN A 1 117 ? 1.753 21.020 10.353 1.00 60.47 117 ASN A C 1
ATOM 919 O O . ASN A 1 117 ? 1.639 22.101 10.926 1.00 60.47 117 ASN A O 1
ATOM 923 N N . THR A 1 118 ? 2.540 20.063 10.834 1.00 71.94 118 THR A N 1
ATOM 924 C CA . THR A 1 118 ? 3.377 20.188 12.027 1.00 71.94 118 THR A CA 1
ATOM 925 C C . THR A 1 118 ? 4.752 20.749 11.666 1.00 71.94 118 THR A C 1
ATOM 927 O O . THR A 1 118 ? 5.260 20.546 10.561 1.00 71.94 118 THR A O 1
ATOM 930 N N . LEU A 1 119 ? 5.399 21.430 12.618 1.00 71.94 119 LEU A N 1
ATOM 931 C CA . LEU A 1 119 ? 6.751 21.986 12.446 1.00 71.94 119 LEU A CA 1
ATOM 932 C C . LEU A 1 119 ? 7.777 20.920 12.022 1.00 71.94 119 LEU A C 1
ATOM 934 O O . LEU A 1 119 ? 8.642 21.190 11.192 1.00 71.94 119 LEU A O 1
ATOM 938 N N . ARG A 1 120 ? 7.625 19.684 12.518 1.00 67.94 120 ARG A N 1
ATOM 939 C CA . ARG A 1 120 ? 8.442 18.527 12.116 1.00 67.94 120 ARG A CA 1
ATOM 940 C C . ARG A 1 120 ? 8.343 18.227 10.622 1.00 67.94 120 ARG A C 1
ATOM 942 O O . ARG A 1 120 ? 9.358 17.973 9.984 1.00 67.94 120 ARG A O 1
ATOM 949 N N . ILE A 1 121 ? 7.139 18.289 10.057 1.00 67.56 121 ILE A N 1
ATOM 950 C CA . ILE A 1 121 ? 6.913 18.019 8.632 1.00 67.56 121 ILE A CA 1
ATOM 951 C C . ILE A 1 121 ? 7.450 19.162 7.767 1.00 67.56 121 ILE A C 1
ATOM 953 O O . ILE A 1 121 ? 8.004 18.905 6.701 1.00 67.56 121 ILE A O 1
ATOM 957 N N . LYS A 1 122 ? 7.376 20.413 8.238 1.00 70.75 122 LYS A N 1
ATOM 958 C CA . LYS A 1 122 ? 8.017 21.548 7.554 1.00 70.75 122 LYS A CA 1
ATOM 959 C C . LYS A 1 122 ? 9.540 21.394 7.495 1.00 70.75 122 LYS A C 1
ATOM 961 O O . LYS A 1 122 ? 10.119 21.600 6.434 1.00 70.75 122 LYS A O 1
ATOM 966 N N . LEU A 1 123 ? 10.170 20.971 8.594 1.00 74.31 123 LEU A N 1
ATOM 967 C CA . LEU A 1 123 ? 11.614 20.721 8.634 1.00 74.31 123 LEU A CA 1
ATOM 968 C C . LEU A 1 123 ? 12.015 19.546 7.728 1.00 74.31 123 LEU A C 1
ATOM 970 O O . LEU A 1 123 ? 12.982 19.653 6.981 1.00 74.31 123 LEU A O 1
ATOM 974 N N . ALA A 1 124 ? 11.235 18.460 7.729 1.00 72.38 124 ALA A N 1
ATOM 975 C CA . ALA A 1 124 ? 11.448 17.333 6.822 1.00 72.38 124 ALA A CA 1
ATOM 976 C C . ALA A 1 124 ? 11.328 17.748 5.344 1.00 72.38 124 ALA A C 1
ATOM 978 O O . ALA A 1 124 ? 12.163 17.361 4.531 1.00 72.38 124 ALA A O 1
ATOM 979 N N . ARG A 1 125 ? 10.340 18.586 4.993 1.00 70.69 125 ARG A N 1
ATOM 980 C CA . ARG A 1 125 ? 10.199 19.144 3.636 1.00 70.69 125 ARG A CA 1
ATOM 981 C C . ARG A 1 125 ? 11.397 20.000 3.239 1.00 70.69 125 ARG A C 1
ATOM 983 O O . ARG A 1 125 ? 11.864 19.871 2.115 1.00 70.69 125 ARG A O 1
ATOM 990 N N . LEU A 1 126 ? 11.901 20.835 4.149 1.00 75.12 126 LEU A N 1
ATOM 991 C CA . LEU A 1 126 ? 13.093 21.648 3.901 1.00 75.12 126 LEU A CA 1
ATOM 992 C C . LEU A 1 126 ? 14.325 20.765 3.651 1.00 75.12 126 LEU A C 1
ATOM 994 O O . LEU A 1 126 ? 15.081 21.017 2.721 1.00 75.12 126 LEU A O 1
ATOM 998 N N . HIS A 1 127 ? 14.497 19.708 4.448 1.00 72.81 127 HIS A N 1
ATOM 999 C CA . HIS A 1 127 ? 15.606 18.768 4.299 1.00 72.81 127 HIS A CA 1
ATOM 1000 C C . HIS A 1 127 ? 15.557 18.020 2.959 1.00 72.81 127 HIS A C 1
ATOM 1002 O O . HIS A 1 127 ? 16.560 17.954 2.255 1.00 72.81 127 HIS A O 1
ATOM 1008 N N . ILE A 1 128 ? 14.380 17.527 2.561 1.00 73.31 128 ILE A N 1
ATOM 1009 C CA . ILE A 1 128 ? 14.182 16.897 1.247 1.00 73.31 128 ILE A CA 1
ATOM 1010 C C . ILE A 1 128 ? 14.452 17.905 0.119 1.00 73.31 128 ILE A C 1
ATOM 1012 O O . ILE A 1 128 ? 15.143 17.578 -0.840 1.00 73.31 128 ILE A O 1
ATOM 1016 N N . ALA A 1 129 ? 13.964 19.142 0.244 1.00 72.44 129 ALA A N 1
ATOM 1017 C CA . ALA A 1 129 ? 14.204 20.191 -0.747 1.00 72.44 129 ALA A CA 1
ATOM 1018 C C . ALA A 1 129 ? 15.689 20.578 -0.867 1.00 72.44 129 ALA A C 1
ATOM 1020 O O . ALA A 1 129 ? 16.124 20.965 -1.950 1.00 72.44 129 ALA A O 1
ATOM 1021 N N . ALA A 1 130 ? 16.460 20.470 0.218 1.00 71.31 130 ALA A N 1
ATOM 1022 C CA . ALA A 1 130 ? 17.905 20.675 0.200 1.00 71.31 130 ALA A CA 1
ATOM 1023 C C . ALA A 1 130 ? 18.633 19.528 -0.522 1.00 71.31 130 ALA A C 1
ATOM 1025 O O . ALA A 1 130 ? 19.503 19.792 -1.342 1.00 71.31 130 ALA A O 1
ATOM 1026 N N . LEU A 1 131 ? 18.232 18.272 -0.287 1.00 71.69 131 LEU A N 1
ATOM 1027 C CA . LEU A 1 131 ? 18.795 17.099 -0.974 1.00 71.69 131 LEU A CA 1
ATOM 1028 C C . LEU A 1 131 ? 18.510 17.089 -2.483 1.00 71.69 131 LEU A C 1
ATOM 1030 O O . LEU A 1 131 ? 19.286 16.542 -3.251 1.00 71.69 131 LEU A O 1
ATOM 1034 N N . MET A 1 132 ? 17.407 17.697 -2.924 1.00 63.16 132 MET A N 1
ATOM 1035 C CA . MET A 1 132 ? 17.091 17.828 -4.353 1.00 63.16 132 MET A CA 1
ATOM 1036 C C . MET A 1 132 ? 17.912 18.910 -5.077 1.00 63.16 132 MET A C 1
ATOM 1038 O O . MET A 1 132 ? 17.814 19.015 -6.297 1.00 63.16 132 MET A O 1
ATOM 1042 N N . GLN A 1 133 ? 18.667 19.736 -4.345 1.00 55.72 133 GLN A N 1
ATOM 1043 C CA . GLN A 1 133 ? 19.471 20.839 -4.887 1.00 55.72 133 GLN A CA 1
ATOM 1044 C C . GLN A 1 133 ? 20.990 20.588 -4.817 1.00 55.72 133 GLN A C 1
ATOM 1046 O O . GLN A 1 133 ? 21.746 21.466 -5.229 1.00 55.72 133 GLN A O 1
ATOM 1051 N N . SER A 1 134 ? 21.437 19.432 -4.304 1.00 46.00 134 SER A N 1
ATOM 1052 C CA . SER A 1 134 ? 22.857 19.045 -4.220 1.00 46.00 134 SER A CA 1
ATOM 1053 C C . SER A 1 134 ? 23.265 18.062 -5.305 1.00 46.00 134 SER A C 1
ATOM 1055 O O . SER A 1 134 ? 22.505 17.082 -5.478 1.00 46.00 134 SER A O 1
#

Foldseek 3Di:
DFADFAALDPQAQKTKGWDFDQDPWDQDPVRAIRHGGAIEIEIDGDVVNVVVVVVVCVPPDPPCPVVVVLVSVLVSVVSVVVCVVVQVSHPHRYYYYDDPVQVSCVVSVDDDDDDPPDPVVVVVVVVVVVVVVD

Secondary structure (DSSP, 8-state):
-----EESSTT-SEEEEEEE--SS-EE-TTS-EE-TT-EEEEEEE-HHHHHHHHHHTTTS-TTSHHHHHHHHHHHHHHHHHHHHHTTTT-S--EEEE--S-HHHHHHTT---PPPP--HHHHHHHHHHHHHTT-

Radius of gyration: 16.67 Å; chains: 1; bounding box: 40×37×42 Å